Protein AF-A0A9E3YD68-F1 (afdb_monomer_lite)

Foldseek 3Di:
DVQWLCPPPDVCCQDPPVPCNVVSVCVRLVPTPCNVVVD

pLDDT: mean 87.93, std 6.85, range [59.47, 94.81]

Radius of gyration: 10.07 Å; chains: 1; bounding box: 24×18×21 Å

Structure (mmCIF, N/CA/C/O backbone):
data_AF-A0A9E3YD68-F1
#
_entry.id   AF-A0A9E3YD68-F1
#
loop_
_atom_site.group_PDB
_atom_site.id
_atom_site.type_symbol
_atom_site.label_atom_id
_atom_site.label_alt_id
_atom_site.label_comp_id
_atom_site.label_asym_id
_atom_site.label_entity_id
_atom_site.label_seq_id
_atom_site.pdbx_PDB_ins_code
_atom_site.Cartn_x
_atom_site.Cartn_y
_atom_site.Cartn_z
_atom_site.occupancy
_atom_site.B_iso_or_equiv
_atom_site.auth_seq_id
_atom_site.auth_comp_id
_atom_site.auth_asym_id
_atom_site.auth_atom_id
_atom_site.pdbx_PDB_model_num
ATOM 1 N N . MET A 1 1 ? -5.811 9.600 1.369 1.00 59.47 1 MET A N 1
ATOM 2 C CA . MET A 1 1 ? -4.681 8.685 1.094 1.00 59.47 1 MET A CA 1
ATOM 3 C C . MET A 1 1 ? -3.760 8.463 2.303 1.00 59.47 1 MET A C 1
ATOM 5 O O . MET A 1 1 ? -3.252 7.364 2.405 1.00 59.47 1 MET A O 1
ATOM 9 N N . SER A 1 2 ? -3.637 9.368 3.291 1.00 68.56 2 SER A N 1
ATOM 10 C CA . SER A 1 2 ? -2.78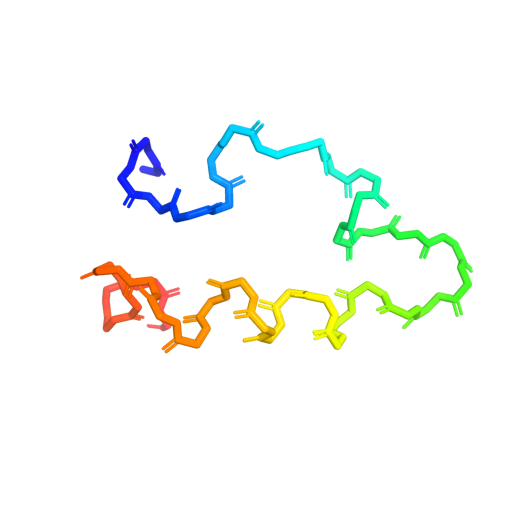9 9.181 4.503 1.00 68.56 2 SER A CA 1
ATOM 11 C C . SER A 1 2 ? -3.174 8.058 5.485 1.00 68.56 2 SER A 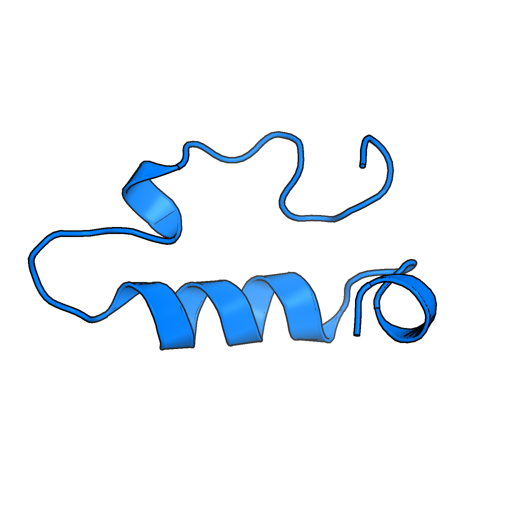C 1
ATOM 13 O O . SER A 1 2 ? -2.597 7.968 6.558 1.00 68.56 2 SER A O 1
ATOM 15 N N . LYS A 1 3 ? -4.180 7.236 5.173 1.00 82.56 3 LYS A N 1
ATOM 16 C CA . LYS A 1 3 ? -4.594 6.093 6.011 1.00 82.56 3 LYS A CA 1
ATOM 17 C C . LYS A 1 3 ? -4.306 4.739 5.356 1.00 82.56 3 LYS A C 1
ATOM 19 O O . LYS A 1 3 ? -4.623 3.705 5.933 1.00 82.56 3 LYS A O 1
ATOM 24 N N . GLY A 1 4 ? -3.774 4.742 4.133 1.00 91.19 4 GLY A N 1
ATOM 25 C CA . GLY A 1 4 ? -3.408 3.519 3.433 1.00 91.19 4 GLY A CA 1
ATOM 26 C C . GLY A 1 4 ? -2.016 3.052 3.832 1.00 91.19 4 GLY A C 1
ATOM 27 O O . GLY A 1 4 ? -1.112 3.866 3.974 1.00 91.19 4 GLY A O 1
ATOM 28 N N . ASN A 1 5 ? -1.813 1.738 3.916 1.00 92.69 5 ASN A N 1
ATOM 29 C CA . ASN A 1 5 ? -0.499 1.141 4.203 1.00 92.69 5 ASN A CA 1
ATOM 30 C C . ASN A 1 5 ? 0.579 1.490 3.152 1.00 92.69 5 ASN A C 1
ATOM 32 O O . ASN A 1 5 ? 1.764 1.229 3.364 1.00 92.69 5 ASN A O 1
ATOM 36 N N . CYS A 1 6 ? 0.167 2.030 2.002 1.00 92.50 6 CYS A N 1
ATOM 37 C CA . CYS A 1 6 ? 1.027 2.505 0.923 1.00 92.50 6 CYS A CA 1
ATOM 38 C C . CYS A 1 6 ? 1.434 3.984 1.040 1.00 92.50 6 CYS A C 1
ATOM 40 O O . CYS A 1 6 ? 2.303 4.407 0.287 1.00 92.50 6 CYS A O 1
ATOM 42 N N . ALA A 1 7 ? 0.837 4.763 1.948 1.00 90.75 7 ALA A N 1
ATOM 43 C CA . ALA A 1 7 ? 0.983 6.221 1.978 1.00 90.75 7 ALA A CA 1
ATOM 44 C C . ALA A 1 7 ? 2.411 6.699 2.288 1.00 90.75 7 ALA A C 1
ATOM 46 O O . ALA A 1 7 ? 2.862 7.673 1.694 1.00 90.75 7 ALA A O 1
ATOM 47 N N . ASP A 1 8 ? 3.116 5.989 3.171 1.00 90.44 8 ASP A N 1
ATOM 48 C CA . ASP A 1 8 ? 4.467 6.347 3.626 1.00 90.44 8 ASP A CA 1
ATOM 49 C C . ASP A 1 8 ? 5.571 5.547 2.909 1.00 90.44 8 ASP A C 1
ATOM 51 O O . ASP A 1 8 ? 6.728 5.539 3.330 1.00 90.44 8 ASP A O 1
ATOM 55 N N . ARG A 1 9 ? 5.221 4.830 1.833 1.00 89.88 9 ARG A N 1
ATOM 56 C CA . ARG A 1 9 ? 6.148 3.987 1.068 1.00 89.88 9 ARG A CA 1
ATOM 57 C C . ARG A 1 9 ? 6.595 4.684 -0.218 1.00 89.88 9 ARG A C 1
ATOM 59 O O . ARG A 1 9 ? 5.789 5.358 -0.861 1.00 89.88 9 ARG A O 1
ATOM 66 N N . PRO A 1 10 ? 7.861 4.515 -0.633 1.00 90.88 10 PRO A N 1
ATOM 67 C CA . PRO A 1 10 ? 8.359 5.149 -1.843 1.00 90.88 10 PRO A CA 1
ATOM 68 C C . PRO A 1 10 ? 7.673 4.569 -3.097 1.00 90.88 10 PRO A C 1
ATOM 70 O O . PRO A 1 10 ? 7.464 3.355 -3.175 1.00 90.88 10 PRO A O 1
ATOM 73 N N . PRO A 1 11 ? 7.391 5.386 -4.132 1.00 87.88 11 PRO A N 1
ATOM 74 C CA . PRO A 1 11 ? 6.770 4.912 -5.373 1.00 87.88 11 PRO A CA 1
ATOM 75 C C . PRO A 1 11 ? 7.555 3.794 -6.069 1.00 87.88 11 PRO A C 1
ATOM 77 O O . PRO A 1 11 ? 6.959 2.913 -6.681 1.00 87.88 11 PRO A O 1
ATOM 80 N N . SER A 1 12 ? 8.885 3.786 -5.937 1.00 89.00 12 SER A N 1
ATOM 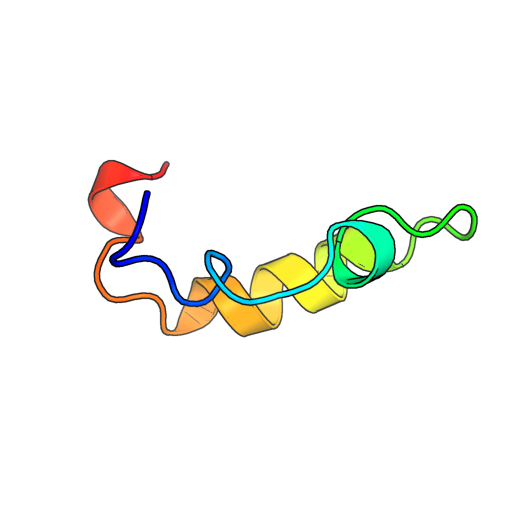81 C CA . SER A 1 12 ? 9.761 2.751 -6.500 1.00 89.00 12 SER A CA 1
ATOM 82 C C . SER A 1 12 ? 9.488 1.344 -5.955 1.00 89.00 12 SER A C 1
ATOM 84 O O . SER A 1 12 ? 9.850 0.365 -6.601 1.00 89.00 12 SER A O 1
ATOM 86 N N . GLU A 1 13 ? 8.826 1.212 -4.801 1.00 86.44 13 GLU A N 1
ATOM 87 C CA . GLU A 1 13 ? 8.407 -0.085 -4.260 1.00 86.44 13 GLU A CA 1
ATOM 88 C C . GLU A 1 13 ? 7.235 -0.694 -5.050 1.00 86.44 13 GLU A C 1
ATOM 90 O O . GLU A 1 13 ? 7.138 -1.917 -5.166 1.00 86.44 13 GLU A O 1
ATOM 95 N N . PHE A 1 14 ? 6.373 0.155 -5.618 1.00 88.50 14 PHE A N 1
ATOM 96 C CA . PHE A 1 14 ? 5.163 -0.238 -6.349 1.00 88.50 14 PHE A CA 1
ATOM 97 C C . PHE A 1 14 ? 5.310 -0.141 -7.868 1.00 88.50 14 PHE A C 1
ATOM 99 O O . PHE A 1 14 ? 4.606 -0.841 -8.593 1.00 88.50 14 PHE A O 1
ATOM 106 N N . PHE A 1 15 ? 6.230 0.697 -8.346 1.00 86.06 15 PHE A N 1
ATOM 107 C CA . PHE A 1 15 ? 6.486 0.940 -9.766 1.00 86.06 15 PHE A CA 1
ATOM 108 C C . PHE A 1 15 ? 7.967 0.733 -10.140 1.00 86.06 15 PHE A C 1
ATOM 110 O O . PHE A 1 15 ? 8.599 1.649 -10.669 1.00 86.06 15 PHE A O 1
ATOM 117 N N . PRO A 1 16 ? 8.566 -0.439 -9.856 1.00 83.75 16 PRO A N 1
ATOM 118 C CA . PRO A 1 16 ? 9.891 -0.769 -10.358 1.00 83.75 16 P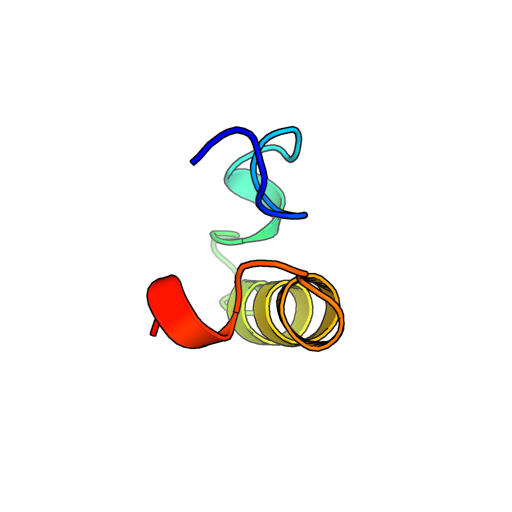RO A CA 1
ATOM 119 C C . PRO A 1 16 ? 9.837 -1.093 -11.863 1.00 83.75 16 PRO A C 1
ATOM 121 O O . PRO A 1 16 ? 8.853 -1.640 -12.368 1.00 83.75 16 PRO A O 1
ATOM 124 N N . SER A 1 17 ? 10.915 -0.784 -12.585 1.00 88.25 17 SER A N 1
ATOM 125 C CA . SER A 1 17 ? 11.020 -0.998 -14.041 1.00 88.25 17 SER A CA 1
ATOM 126 C C . SER A 1 17 ? 11.056 -2.473 -14.468 1.00 88.25 17 SER A C 1
ATOM 128 O O . SER A 1 17 ? 11.009 -2.765 -15.658 1.00 88.25 17 SER A O 1
ATOM 130 N N . ASP A 1 18 ? 11.159 -3.399 -13.516 1.00 82.12 18 ASP A N 1
ATOM 131 C CA . ASP A 1 18 ? 11.214 -4.852 -13.718 1.00 82.12 18 ASP A CA 1
ATOM 132 C C . ASP A 1 18 ? 9.825 -5.527 -13.678 1.00 82.12 18 ASP A C 1
ATOM 134 O O . ASP A 1 18 ? 9.720 -6.739 -13.861 1.00 82.12 18 ASP A O 1
ATOM 138 N N . GLY A 1 19 ? 8.751 -4.760 -13.443 1.00 79.06 19 GLY A N 1
ATOM 13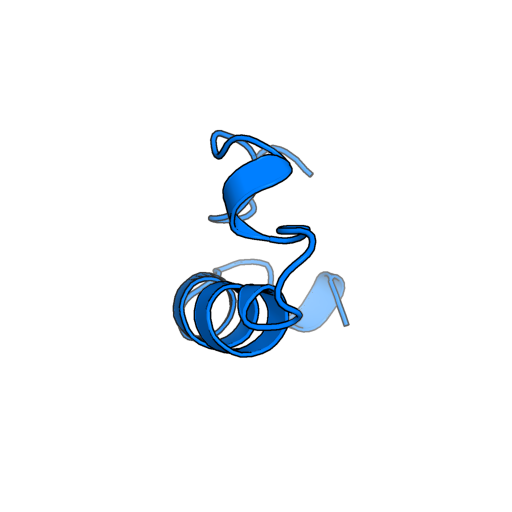9 C CA . GLY A 1 19 ? 7.372 -5.255 -13.451 1.00 79.06 19 GLY A CA 1
ATOM 140 C C . GLY A 1 19 ? 6.932 -6.013 -12.192 1.00 79.06 19 GLY A C 1
ATOM 141 O O . GLY A 1 19 ? 5.786 -6.456 -12.132 1.00 79.06 19 GLY A O 1
ATOM 142 N N . VAL A 1 20 ? 7.768 -6.127 -11.152 1.00 85.38 20 VAL A N 1
ATOM 143 C CA . VAL A 1 20 ? 7.438 -6.906 -9.932 1.00 85.38 20 VAL A CA 1
ATOM 144 C C . VAL A 1 20 ? 6.660 -6.111 -8.872 1.00 85.38 20 VAL A C 1
ATOM 146 O O . VAL A 1 20 ? 6.312 -6.632 -7.808 1.00 85.38 20 VAL A O 1
ATOM 149 N N . GLY A 1 21 ? 6.372 -4.834 -9.137 1.00 86.00 21 GLY A N 1
ATOM 150 C CA . GLY A 1 21 ? 5.721 -3.927 -8.185 1.00 86.00 21 GLY A CA 1
ATOM 151 C C . GLY A 1 21 ? 4.291 -4.312 -7.813 1.00 86.00 21 GLY A C 1
ATOM 152 O O . GLY A 1 21 ? 3.853 -4.054 -6.692 1.00 86.00 21 GLY A O 1
ATOM 153 N N . VAL A 1 22 ? 3.581 -5.006 -8.706 1.00 88.25 22 VAL A N 1
ATOM 154 C CA . VAL A 1 22 ? 2.191 -5.437 -8.483 1.00 88.25 22 VAL A CA 1
ATOM 155 C C . VAL A 1 22 ? 2.093 -6.461 -7.351 1.00 88.25 22 VAL A C 1
ATOM 157 O O . VAL A 1 22 ? 1.196 -6.362 -6.515 1.00 88.25 22 VAL A O 1
ATOM 160 N N . ASP A 1 23 ? 3.019 -7.417 -7.265 1.00 89.56 23 ASP A N 1
ATOM 161 C CA . ASP A 1 23 ? 2.997 -8.425 -6.198 1.00 89.56 23 ASP A CA 1
ATOM 162 C C . ASP A 1 23 ? 3.320 -7.818 -4.833 1.00 89.56 23 ASP A C 1
ATOM 164 O O . ASP A 1 23 ? 2.735 -8.198 -3.813 1.00 89.56 23 ASP A O 1
ATOM 168 N N . ARG A 1 24 ? 4.212 -6.822 -4.806 1.00 89.00 24 ARG A N 1
ATOM 169 C CA . ARG A 1 24 ? 4.493 -6.032 -3.602 1.00 89.00 24 ARG A CA 1
ATOM 170 C C . ARG A 1 24 ? 3.272 -5.214 -3.194 1.00 89.00 24 ARG A C 1
ATOM 172 O O . ARG A 1 24 ? 2.854 -5.288 -2.038 1.00 89.00 24 ARG A O 1
ATOM 179 N N . ALA A 1 25 ? 2.641 -4.527 -4.147 1.00 91.88 25 ALA A N 1
ATOM 180 C CA . ALA A 1 25 ? 1.411 -3.777 -3.922 1.00 91.88 25 ALA A CA 1
ATOM 181 C C . ALA A 1 25 ? 0.298 -4.671 -3.358 1.00 91.88 25 ALA A C 1
ATOM 183 O O . ALA A 1 25 ? -0.326 -4.309 -2.364 1.00 91.88 25 ALA A O 1
ATOM 184 N N . ARG A 1 26 ? 0.094 -5.879 -3.910 1.00 90.94 26 ARG A N 1
ATOM 185 C CA . ARG A 1 26 ? -0.901 -6.843 -3.402 1.00 90.94 26 ARG A CA 1
ATOM 186 C C . ARG A 1 26 ? -0.662 -7.194 -1.939 1.00 90.94 26 ARG A C 1
ATOM 188 O O . ARG A 1 26 ? -1.617 -7.195 -1.169 1.00 90.94 26 ARG A O 1
ATOM 195 N N . LYS A 1 27 ? 0.587 -7.458 -1.541 1.00 92.56 27 LYS A N 1
ATOM 196 C CA . LYS A 1 27 ? 0.935 -7.781 -0.145 1.00 92.56 27 LYS A CA 1
ATOM 197 C C . LYS A 1 27 ? 0.660 -6.610 0.799 1.00 92.56 27 LYS A C 1
ATOM 199 O O . LYS A 1 27 ? 0.073 -6.816 1.855 1.00 92.56 27 LYS A O 1
ATOM 204 N N . VAL A 1 28 ? 1.028 -5.390 0.407 1.00 92.75 28 VAL A N 1
ATOM 205 C CA . VAL A 1 28 ? 0.794 -4.173 1.207 1.00 92.75 28 VAL A CA 1
ATOM 206 C C . VAL A 1 28 ? -0.701 -3.860 1.326 1.00 92.75 28 VAL A C 1
ATOM 208 O O . VAL A 1 28 ? -1.191 -3.531 2.408 1.00 92.75 28 VAL A O 1
ATOM 211 N N . CYS A 1 29 ? -1.442 -3.993 0.227 1.00 93.75 29 CYS A N 1
ATOM 212 C CA . CYS A 1 29 ? -2.869 -3.695 0.175 1.00 93.75 29 CYS A CA 1
ATOM 213 C C . CYS A 1 29 ? -3.744 -4.800 0.786 1.00 93.75 29 CYS A C 1
ATOM 215 O O . CYS A 1 29 ? -4.891 -4.531 1.136 1.00 93.75 29 CYS A O 1
ATOM 217 N N . ALA A 1 30 ? -3.235 -6.028 0.949 1.00 94.19 30 ALA A N 1
ATOM 218 C CA . ALA A 1 30 ? -3.993 -7.155 1.496 1.00 94.19 30 ALA A CA 1
ATOM 219 C C . ALA A 1 30 ? -4.536 -6.889 2.908 1.00 94.19 30 ALA A C 1
ATOM 221 O O . ALA A 1 30 ? -5.650 -7.313 3.203 1.00 94.19 30 ALA A O 1
ATOM 222 N N . THR A 1 31 ? -3.784 -6.156 3.733 1.00 92.62 31 THR A N 1
ATOM 223 C CA . THR A 1 31 ? -4.118 -5.818 5.129 1.00 92.62 31 THR A CA 1
ATOM 224 C C . THR A 1 31 ? -4.431 -4.330 5.323 1.00 92.62 31 THR A C 1
ATOM 226 O O . THR A 1 31 ? -4.393 -3.818 6.440 1.00 92.62 31 THR A O 1
ATOM 229 N N . CYS A 1 32 ? -4.697 -3.600 4.238 1.00 94.81 32 CYS A N 1
ATOM 230 C CA . CYS A 1 32 ? -4.915 -2.159 4.292 1.00 94.81 32 CYS A CA 1
ATOM 231 C C . CYS A 1 32 ? -6.300 -1.830 4.881 1.00 94.81 32 CYS A C 1
ATOM 233 O O . CYS A 1 32 ? -7.303 -2.297 4.340 1.00 94.81 32 CYS A O 1
ATOM 235 N N . PRO A 1 33 ? -6.398 -0.994 5.934 1.00 93.00 33 PRO A N 1
ATOM 236 C CA . PRO A 1 33 ? -7.675 -0.703 6.598 1.00 93.00 33 PRO A CA 1
ATOM 237 C C . PRO A 1 33 ? -8.649 0.082 5.711 1.00 93.00 33 PRO A C 1
ATOM 239 O O . PRO A 1 33 ? -9.844 0.110 5.973 1.00 93.00 33 PRO A O 1
ATOM 242 N N . VAL A 1 34 ? -8.145 0.717 4.652 1.00 94.25 34 VAL A N 1
ATOM 243 C CA . VAL A 1 34 ? -8.940 1.479 3.680 1.00 94.25 34 VAL A CA 1
ATOM 244 C C . VAL A 1 34 ? -9.127 0.732 2.358 1.00 94.25 34 V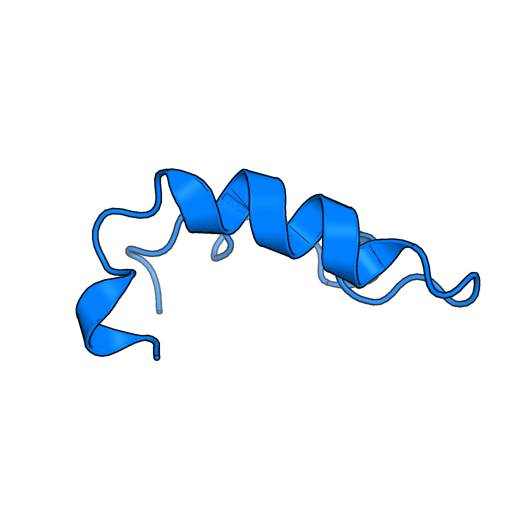AL A C 1
ATOM 246 O O . VAL A 1 34 ? -9.463 1.350 1.354 1.00 94.25 34 VAL A O 1
ATOM 249 N N . LYS A 1 35 ? -8.888 -0.586 2.326 1.00 91.44 35 LYS A N 1
ATOM 250 C CA . LYS A 1 35 ? -8.956 -1.391 1.097 1.00 91.44 35 LYS A CA 1
ATOM 251 C C . LYS A 1 35 ? -10.304 -1.265 0.382 1.00 91.44 35 LYS A C 1
ATOM 253 O O . LYS A 1 35 ? -10.307 -1.106 -0.828 1.00 91.44 35 LYS A O 1
ATOM 258 N N . GLU A 1 36 ? -11.417 -1.285 1.115 1.00 90.00 36 GLU A N 1
ATOM 259 C CA . GLU A 1 36 ? -12.766 -1.217 0.529 1.00 90.00 36 GLU A CA 1
ATOM 260 C C . GLU A 1 36 ? -13.053 0.104 -0.195 1.00 90.00 36 GLU A C 1
ATOM 262 O O . GLU A 1 36 ? -13.689 0.095 -1.236 1.00 90.00 36 GLU A O 1
ATOM 267 N N . VAL A 1 37 ? -12.555 1.231 0.323 1.00 89.88 37 VAL A N 1
ATOM 268 C CA . VAL A 1 37 ? -12.758 2.563 -0.284 1.00 89.88 37 VAL A CA 1
ATOM 269 C C . VAL A 1 37 ? -11.687 2.929 -1.318 1.00 89.88 37 VAL A C 1
ATOM 271 O O . VAL A 1 37 ? -11.774 3.975 -1.952 1.00 89.88 37 VAL A O 1
ATOM 274 N N . CYS A 1 38 ? -10.632 2.120 -1.431 1.00 90.12 38 CYS A N 1
ATOM 275 C CA . CYS A 1 38 ? -9.522 2.333 -2.359 1.00 90.12 38 CYS A CA 1
ATOM 276 C C . CYS A 1 38 ? -9.729 1.624 -3.707 1.00 90.12 38 CYS A C 1
ATOM 278 O O . CYS A 1 38 ? -9.034 1.970 -4.663 1.00 90.12 38 CYS A O 1
ATOM 280 N N . LEU A 1 39 ? -10.600 0.609 -3.744 1.00 78.94 39 LEU A N 1
ATOM 281 C CA . LEU A 1 39 ? -10.896 -0.228 -4.909 1.00 78.94 39 LEU A CA 1
ATOM 282 C C . LEU A 1 39 ? -12.013 0.366 -5.769 1.00 78.94 39 LEU A C 1
ATOM 284 O O . LEU A 1 39 ? -13.014 0.835 -5.187 1.00 78.94 39 LEU A O 1
#

Sequence (39 aa):
MSKGNCADRPPSEFFPSDGVGVDRARKVCATCPVKEVCL

Secondary structure (DSSP, 8-state):
-TTSTTTTS-GGGTS-TTSTHHHHHHHHHHT-TTHHHH-